Protein AF-A0A8J6BIU8-F1 (afdb_monomer)

Nearest PDB structures (foldseek):
  4cq1-assembly3_C  TM=9.717E-01  e=4.657E-11  Homo sapiens
  3s01-assembly1_A  TM=7.751E-01  e=4.949E-02  Mus musculus
  4qpt-assembly1_A  TM=7.665E-01  e=4.949E-02  Rattus norvegicus

Secondary structure (DSSP, 8-state):
--SHHHHHHHHHHHHTT-EETTEE------S-SSPPPPPTT---TT-----TT-TT-TT-STT-GGGG------SS-------TT--HHHHHHHHHTTT----------

Solvent-accessible surface area (backbone atoms only — not comparable to full-atom values): 7791 Å² total; per-residue (Å²): 133,78,69,61,64,64,51,53,55,52,49,35,73,52,44,39,68,38,75,54,98,93,38,72,40,86,52,75,86,72,94,64,95,71,84,83,77,77,58,91,94,58,88,62,85,78,76,71,82,89,60,92,83,50,88,82,58,77,80,76,56,86,90,43,70,55,76,78,68,74,72,68,86,64,97,74,81,91,85,75,92,73,58,90,88,64,50,73,66,59,52,48,50,56,47,35,75,73,77,47,77,80,86,77,84,82,86,83,132

InterPro domains:
  IPR012677 Nucleotide-binding alpha-beta plait domain superfamily [G3DSA:3.30.70.330] (6-52)
  IPR012677 Nucleotide-binding alpha-beta plait domain superfamily [G3DSA:3.30.70.330] (64-109)
  IPR035979 RNA-binding domain superfamily [SSF54928] (10-106)

Sequence (109 aa):
MWYFNVTSLSAMSHLNGQKMYGKIIRVTLSKHQTVQLPREGLDDQGLTKDFGNSQLHRFKKPGSKNFQNIFPPSATLHLSNIPQTITEEDLRTLFTNTGGTVKAFKFFQ

Structure (mmCIF, N/CA/C/O backbone):
data_AF-A0A8J6BIU8-F1
#
_entry.id   AF-A0A8J6BIU8-F1
#
loop_
_atom_site.group_PDB
_atom_site.id
_atom_site.type_symbol
_atom_site.label_atom_id
_atom_site.label_alt_id
_atom_site.label_comp_id
_atom_site.label_asym_id
_atom_site.label_entity_id
_atom_site.label_seq_id
_atom_site.pdbx_PDB_ins_code
_atom_site.Cartn_x
_atom_site.Cartn_y
_atom_site.Cartn_z
_atom_site.occupancy
_atom_site.B_iso_or_equiv
_atom_site.auth_seq_id
_atom_site.auth_comp_id
_atom_site.auth_asym_id
_atom_site.auth_atom_id
_atom_site.pdbx_PDB_model_num
ATOM 1 N N . MET A 1 1 ? 13.819 13.340 -15.295 1.00 39.88 1 MET A N 1
ATOM 2 C CA . MET A 1 1 ? 14.654 12.201 -14.847 1.00 39.88 1 MET A CA 1
ATOM 3 C C . MET A 1 1 ? 14.980 12.204 -13.338 1.00 39.88 1 MET A C 1
ATOM 5 O O . MET A 1 1 ? 15.475 11.202 -12.852 1.00 39.88 1 MET A O 1
ATOM 9 N N . TRP A 1 2 ? 14.648 13.254 -12.566 1.00 31.81 2 TRP A N 1
ATOM 10 C CA . TRP A 1 2 ? 15.057 13.394 -11.152 1.00 31.81 2 TRP A CA 1
ATOM 11 C C . TRP A 1 2 ? 14.114 12.788 -10.085 1.00 31.81 2 TRP A C 1
ATOM 13 O O . TRP A 1 2 ? 14.498 12.708 -8.924 1.00 31.81 2 TRP A O 1
ATOM 23 N N . TYR A 1 3 ? 12.913 12.311 -10.439 1.00 47.66 3 TYR A N 1
ATOM 24 C CA . TYR A 1 3 ? 11.932 11.825 -9.444 1.00 47.66 3 TYR A CA 1
ATOM 25 C C . TYR A 1 3 ? 12.021 10.328 -9.107 1.00 47.66 3 TYR A C 1
ATOM 27 O O . TYR A 1 3 ? 11.581 9.925 -8.034 1.00 47.66 3 TYR A O 1
ATOM 35 N N . PHE A 1 4 ? 12.617 9.498 -9.968 1.00 50.19 4 PHE A N 1
ATOM 36 C CA . PHE A 1 4 ? 12.658 8.046 -9.741 1.00 50.19 4 PHE A CA 1
ATOM 37 C C . PHE A 1 4 ? 13.627 7.636 -8.618 1.00 50.19 4 PHE A C 1
ATOM 39 O O . PHE A 1 4 ? 13.292 6.770 -7.811 1.00 50.19 4 PHE A O 1
ATOM 46 N N . ASN A 1 5 ? 14.784 8.295 -8.490 1.00 49.38 5 ASN A N 1
ATOM 47 C CA . ASN A 1 5 ? 15.802 7.902 -7.503 1.00 49.38 5 ASN A CA 1
ATOM 48 C C . ASN A 1 5 ? 15.410 8.190 -6.046 1.00 49.38 5 ASN A C 1
ATOM 50 O O . ASN A 1 5 ? 15.81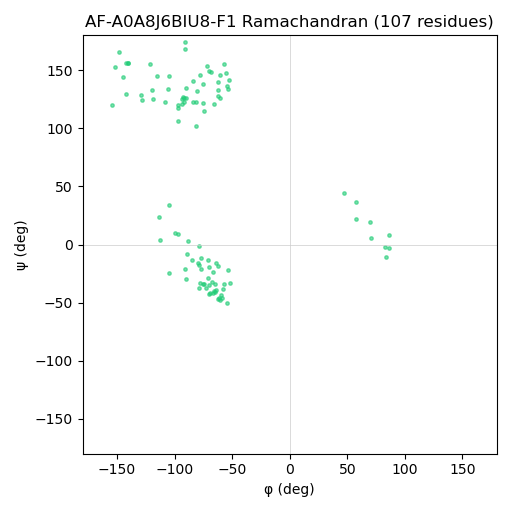8 7.457 -5.149 1.00 49.38 5 ASN A O 1
ATOM 54 N N . VAL A 1 6 ? 14.578 9.205 -5.799 1.00 55.44 6 VAL A N 1
ATOM 55 C CA . VAL A 1 6 ? 14.070 9.485 -4.444 1.00 55.44 6 VAL A CA 1
ATOM 56 C C . VAL A 1 6 ? 13.125 8.367 -3.981 1.00 55.44 6 VAL A C 1
ATOM 58 O O . VAL A 1 6 ? 13.104 8.012 -2.805 1.00 55.44 6 VAL A O 1
ATOM 61 N N . THR A 1 7 ? 12.392 7.745 -4.912 1.00 71.31 7 THR A N 1
ATOM 62 C CA . THR A 1 7 ? 11.447 6.667 -4.584 1.00 71.31 7 THR A CA 1
ATOM 63 C C . THR A 1 7 ? 12.119 5.313 -4.357 1.00 71.31 7 THR A C 1
ATOM 65 O O . THR A 1 7 ? 11.710 4.587 -3.455 1.00 71.31 7 THR A O 1
ATOM 68 N N . SER A 1 8 ? 13.166 4.968 -5.117 1.00 84.88 8 SER A N 1
ATOM 69 C CA . SER A 1 8 ? 13.802 3.645 -5.025 1.00 84.88 8 SER A CA 1
ATOM 70 C C . SER A 1 8 ? 14.568 3.452 -3.715 1.00 84.88 8 SER A C 1
ATOM 72 O O . SER A 1 8 ? 14.437 2.409 -3.075 1.00 84.88 8 SER A O 1
ATOM 74 N N . LEU A 1 9 ? 15.315 4.469 -3.276 1.00 90.19 9 LEU A N 1
ATOM 75 C CA . LEU A 1 9 ? 16.044 4.425 -2.007 1.00 90.19 9 LEU A CA 1
ATOM 76 C C . LEU A 1 9 ? 15.093 4.394 -0.811 1.00 90.19 9 LEU A C 1
ATOM 78 O O . LEU A 1 9 ? 15.306 3.601 0.101 1.00 90.19 9 LEU A O 1
ATOM 82 N N . SER A 1 10 ? 14.021 5.192 -0.844 1.00 90.75 10 SER A N 1
ATOM 83 C CA . SER A 1 10 ? 13.002 5.183 0.211 1.00 90.75 10 SER A CA 1
ATOM 84 C C . SER A 1 10 ? 12.256 3.846 0.283 1.00 90.75 10 SER A C 1
ATOM 86 O O . SER A 1 10 ? 12.023 3.319 1.371 1.00 90.75 10 SER A O 1
ATOM 88 N N . ALA A 1 11 ? 11.925 3.250 -0.868 1.00 93.94 11 ALA A N 1
ATOM 89 C CA . ALA A 1 11 ? 11.339 1.915 -0.912 1.00 93.94 11 ALA A CA 1
ATOM 90 C C . ALA A 1 11 ? 12.293 0.874 -0.309 1.00 93.94 11 ALA A C 1
ATOM 92 O O . ALA A 1 11 ? 11.883 0.079 0.532 1.00 93.94 11 ALA A O 1
ATOM 93 N N . MET A 1 12 ? 13.576 0.905 -0.678 1.00 95.56 12 MET A N 1
ATOM 94 C CA . MET A 1 12 ? 14.576 -0.011 -0.129 1.00 95.56 12 MET A CA 1
ATOM 95 C C . MET A 1 12 ? 14.746 0.160 1.386 1.00 95.56 12 MET A C 1
ATOM 97 O O . MET A 1 12 ? 14.729 -0.838 2.103 1.00 95.56 12 MET A O 1
ATOM 101 N N . SER A 1 13 ? 14.869 1.395 1.885 1.00 95.50 13 SER A N 1
ATOM 102 C CA . SER A 1 13 ? 15.090 1.663 3.312 1.00 95.50 13 SER A CA 1
ATOM 103 C C . SER A 1 13 ? 13.918 1.230 4.190 1.00 95.50 13 SER A C 1
ATOM 105 O O . SER A 1 13 ? 14.130 0.795 5.316 1.00 95.50 13 SER A O 1
ATOM 107 N N . HIS A 1 14 ? 12.685 1.343 3.692 1.00 96.06 14 HIS A N 1
ATOM 108 C CA . HIS A 1 14 ? 11.487 1.006 4.461 1.00 96.06 14 HIS A CA 1
ATOM 109 C C . HIS A 1 14 ? 11.041 -0.452 4.312 1.00 96.06 14 HIS A C 1
ATOM 111 O O . HIS A 1 14 ? 10.432 -0.992 5.237 1.00 96.06 14 HIS A O 1
ATOM 117 N N . LEU A 1 15 ? 11.309 -1.089 3.166 1.00 97.19 15 LEU A N 1
ATOM 118 C CA . LEU A 1 15 ? 10.762 -2.411 2.843 1.00 97.19 15 LEU A CA 1
ATOM 119 C C . LEU A 1 15 ? 11.772 -3.553 2.976 1.00 97.19 15 LEU A C 1
ATOM 121 O O . LEU A 1 15 ? 11.356 -4.692 3.178 1.00 97.19 15 LEU A O 1
ATOM 125 N N . ASN A 1 16 ? 13.080 -3.300 2.877 1.00 97.94 16 ASN A N 1
ATOM 126 C CA . ASN A 1 16 ? 14.064 -4.370 3.024 1.00 97.94 16 ASN A CA 1
ATOM 127 C C . ASN A 1 16 ? 13.992 -4.990 4.431 1.00 97.94 16 ASN A C 1
ATOM 129 O O . ASN A 1 16 ? 14.055 -4.281 5.430 1.00 97.94 16 ASN A O 1
ATOM 133 N N . GLY A 1 17 ? 13.873 -6.316 4.510 1.00 97.88 17 GLY A N 1
ATOM 134 C CA . GLY A 1 17 ? 13.752 -7.042 5.775 1.00 97.88 17 GLY A CA 1
ATOM 135 C C . GLY A 1 17 ? 12.332 -7.097 6.351 1.00 97.88 17 GLY A C 1
ATOM 136 O O . GLY A 1 17 ? 12.123 -7.753 7.370 1.00 97.88 17 GLY A O 1
ATOM 137 N N . GLN A 1 18 ? 11.342 -6.467 5.711 1.00 98.06 18 GLN A N 1
ATOM 138 C CA . GLN A 1 18 ? 9.948 -6.558 6.151 1.00 98.06 18 GLN A CA 1
ATOM 139 C C . GLN A 1 18 ? 9.355 -7.938 5.861 1.00 98.06 18 GLN A C 1
ATOM 141 O O . GLN A 1 18 ? 9.769 -8.631 4.933 1.00 98.06 18 GLN A O 1
ATOM 146 N N . LYS A 1 19 ? 8.353 -8.348 6.643 1.00 96.62 19 LYS A N 1
ATOM 147 C CA . LYS A 1 19 ? 7.632 -9.606 6.414 1.00 96.62 19 LYS A CA 1
ATOM 148 C C . LYS A 1 19 ? 6.405 -9.360 5.536 1.00 96.62 19 LYS A C 1
ATOM 150 O O . LYS A 1 19 ? 5.519 -8.604 5.916 1.00 96.62 19 LYS A O 1
ATOM 155 N N . MET A 1 20 ? 6.324 -10.043 4.398 1.00 95.81 20 MET A N 1
ATOM 156 C CA . MET A 1 20 ? 5.191 -10.013 3.472 1.00 95.81 20 MET A CA 1
ATOM 157 C C . MET A 1 20 ? 4.766 -11.448 3.151 1.00 95.81 20 MET A C 1
ATOM 159 O O . MET A 1 20 ? 5.606 -12.286 2.826 1.00 95.81 20 MET A O 1
ATOM 163 N N . TYR A 1 21 ? 3.473 -11.756 3.291 1.00 94.44 21 TYR A N 1
ATOM 164 C CA . TYR A 1 21 ? 2.913 -13.098 3.050 1.00 94.44 21 TYR A CA 1
ATOM 165 C C . TYR A 1 21 ? 3.712 -14.236 3.712 1.00 94.44 21 TYR A C 1
ATOM 167 O O . TYR A 1 21 ? 4.031 -15.254 3.103 1.00 94.44 21 TYR A O 1
ATOM 175 N N . GLY A 1 22 ? 4.102 -14.035 4.973 1.00 95.19 22 GLY A N 1
ATOM 176 C CA . GLY A 1 22 ? 4.854 -15.031 5.738 1.00 95.19 22 GLY A CA 1
ATOM 177 C C . GLY A 1 22 ? 6.369 -15.034 5.508 1.00 95.19 22 GLY A C 1
ATOM 178 O O . GLY A 1 22 ? 7.075 -15.648 6.304 1.00 95.19 22 GLY A O 1
ATOM 179 N N . LYS A 1 23 ? 6.892 -14.320 4.502 1.00 97.88 23 LYS A N 1
ATOM 180 C CA . LYS A 1 23 ? 8.315 -14.333 4.125 1.00 97.88 23 LYS A CA 1
ATOM 181 C C . LYS A 1 23 ? 8.978 -12.978 4.345 1.00 97.88 23 LYS A C 1
ATOM 183 O O . LYS A 1 23 ? 8.358 -11.941 4.141 1.00 97.88 23 LYS A O 1
ATOM 188 N N . ILE A 1 24 ? 10.245 -12.986 4.747 1.00 98.12 24 ILE A N 1
ATOM 189 C CA . ILE A 1 24 ? 11.056 -11.766 4.817 1.00 98.12 24 ILE A CA 1
ATOM 190 C C . ILE A 1 24 ? 11.452 -11.379 3.389 1.00 98.12 24 ILE A C 1
ATOM 192 O O . ILE A 1 24 ? 12.072 -12.180 2.688 1.00 98.12 24 ILE A O 1
ATOM 196 N N . ILE A 1 25 ? 11.084 -10.176 2.951 1.00 98.00 25 ILE A N 1
ATOM 197 C CA . ILE A 1 25 ? 11.445 -9.670 1.627 1.00 98.00 25 ILE A CA 1
ATOM 198 C C . ILE A 1 25 ? 12.840 -9.048 1.652 1.00 98.00 25 ILE A C 1
ATOM 200 O O . ILE A 1 25 ? 13.223 -8.352 2.593 1.00 98.00 25 ILE A O 1
ATOM 204 N N . ARG A 1 26 ? 13.601 -9.285 0.583 1.00 98.12 26 ARG A N 1
ATOM 205 C CA . ARG A 1 26 ? 14.901 -8.655 0.351 1.00 98.12 26 ARG A CA 1
ATOM 206 C C . ARG A 1 26 ? 14.762 -7.653 -0.784 1.00 98.12 26 ARG A C 1
ATOM 208 O O . ARG A 1 26 ? 14.379 -8.030 -1.887 1.00 98.12 26 ARG A O 1
ATOM 215 N N . VAL A 1 27 ? 15.093 -6.397 -0.511 1.00 97.44 27 VAL A N 1
ATOM 216 C CA . VAL A 1 27 ? 15.015 -5.303 -1.483 1.00 97.44 27 VAL A CA 1
ATOM 217 C C . VAL A 1 27 ? 16.411 -4.730 -1.680 1.00 97.44 27 VAL A C 1
ATOM 219 O O . VAL A 1 27 ? 17.076 -4.347 -0.722 1.00 97.44 27 VAL A O 1
ATOM 222 N N . THR A 1 28 ? 16.862 -4.689 -2.930 1.00 96.50 28 THR A N 1
ATOM 223 C CA . THR A 1 28 ? 18.175 -4.166 -3.328 1.00 96.50 28 THR A CA 1
ATOM 224 C C . THR A 1 28 ? 18.043 -3.384 -4.626 1.00 96.50 28 THR A C 1
ATOM 226 O O . THR A 1 28 ? 17.139 -3.652 -5.419 1.00 96.50 28 THR A O 1
ATOM 229 N N . LEU A 1 29 ? 18.965 -2.457 -4.885 1.00 95.38 29 LEU A N 1
ATOM 230 C CA . LEU A 1 29 ? 19.031 -1.784 -6.181 1.00 95.38 29 LEU A CA 1
ATOM 231 C C . LEU A 1 29 ? 19.325 -2.795 -7.297 1.00 95.38 29 LEU A C 1
ATOM 233 O O . LEU A 1 29 ? 20.219 -3.636 -7.175 1.00 95.38 29 LEU A O 1
ATOM 237 N N . SER A 1 30 ? 18.553 -2.712 -8.379 1.00 95.31 30 SER A N 1
ATOM 238 C CA . SER A 1 30 ? 18.763 -3.543 -9.563 1.00 95.31 30 SER A CA 1
ATOM 239 C C . SER A 1 30 ? 20.039 -3.129 -10.294 1.00 95.31 30 SER A C 1
ATOM 241 O O . SER A 1 30 ? 20.401 -1.954 -10.321 1.00 95.31 30 SER A O 1
ATOM 243 N N . LYS A 1 31 ? 20.692 -4.099 -10.941 1.00 95.62 31 LYS A N 1
ATOM 244 C CA . LYS A 1 31 ? 21.765 -3.836 -11.912 1.00 95.62 31 LYS A CA 1
ATOM 245 C C . LYS A 1 31 ? 21.217 -3.433 -13.288 1.00 95.62 31 LYS A C 1
ATOM 247 O O . LYS A 1 31 ? 21.964 -2.911 -14.107 1.00 95.62 31 LYS A O 1
ATOM 252 N N . HIS A 1 32 ? 19.932 -3.682 -13.547 1.00 94.12 32 HIS A N 1
ATOM 253 C CA . HIS A 1 32 ? 19.260 -3.319 -14.793 1.00 94.12 32 HIS A CA 1
ATOM 254 C C . HIS A 1 32 ? 18.657 -1.919 -14.686 1.00 94.12 32 HIS A C 1
ATOM 256 O O . HIS A 1 32 ? 17.987 -1.603 -13.703 1.00 94.12 32 HIS A O 1
ATOM 262 N N . GLN A 1 33 ? 18.862 -1.099 -15.717 1.00 91.38 33 GLN A N 1
ATOM 263 C CA . GLN A 1 33 ? 18.355 0.273 -15.754 1.00 91.38 33 GLN A CA 1
ATOM 264 C C . GLN A 1 33 ? 16.840 0.341 -16.004 1.00 91.38 33 GLN A C 1
ATOM 266 O O . GLN A 1 33 ? 16.171 1.233 -15.485 1.00 91.38 33 GLN A O 1
ATOM 271 N N . THR A 1 34 ? 16.298 -0.590 -16.793 1.00 92.19 34 THR A N 1
ATOM 272 C CA . THR A 1 34 ? 14.880 -0.645 -17.171 1.00 92.19 34 THR A CA 1
ATOM 273 C C . THR A 1 34 ? 14.369 -2.086 -17.170 1.00 92.19 34 THR A C 1
ATOM 275 O O . THR A 1 34 ? 15.143 -3.034 -17.314 1.00 92.19 34 THR A O 1
ATOM 278 N N . VAL A 1 35 ? 13.055 -2.246 -17.000 1.00 91.81 35 VAL A N 1
ATOM 279 C CA . VAL A 1 35 ? 12.348 -3.514 -17.231 1.00 91.81 35 VAL A CA 1
ATOM 280 C C . VAL A 1 35 ? 11.845 -3.499 -18.671 1.00 91.81 35 VAL A C 1
ATOM 282 O O . VAL A 1 35 ? 11.203 -2.533 -19.083 1.00 91.81 35 VAL A O 1
ATOM 285 N N . GLN A 1 36 ? 12.164 -4.534 -19.447 1.00 91.44 36 GLN A N 1
ATOM 286 C CA . GLN A 1 36 ? 11.670 -4.666 -20.818 1.00 91.44 36 GLN A CA 1
ATOM 287 C C . GLN A 1 36 ? 10.250 -5.226 -20.795 1.00 91.44 36 GLN A C 1
ATOM 289 O O . GLN A 1 36 ? 9.987 -6.208 -20.104 1.00 91.44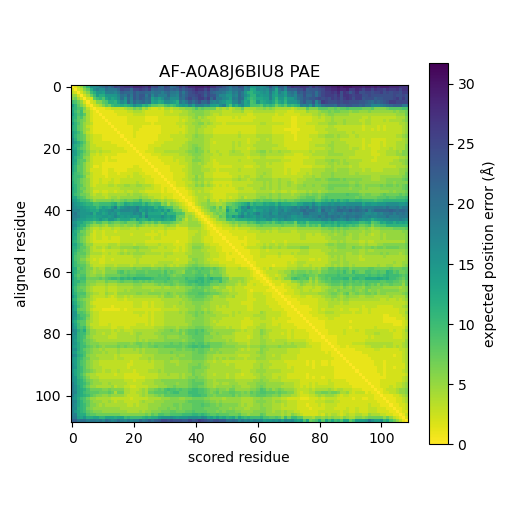 36 GLN A O 1
ATOM 294 N N . LEU A 1 37 ? 9.348 -4.602 -21.550 1.00 89.69 37 LEU A N 1
ATOM 295 C CA . LEU A 1 37 ? 7.999 -5.125 -21.725 1.00 89.69 37 LEU A CA 1
ATOM 296 C C . LEU A 1 37 ? 8.010 -6.284 -22.737 1.00 89.69 37 LEU A C 1
ATOM 298 O O . LEU A 1 37 ? 8.793 -6.239 -23.695 1.00 89.69 37 LEU A O 1
ATOM 302 N N . PRO A 1 38 ? 7.156 -7.306 -22.549 1.00 88.19 38 PRO A N 1
ATOM 303 C CA . PRO A 1 38 ? 6.953 -8.349 -23.543 1.00 88.19 38 PRO A CA 1
ATOM 304 C C . PRO A 1 38 ? 6.543 -7.739 -24.884 1.00 88.19 38 PRO A C 1
ATOM 306 O O . PRO A 1 38 ? 5.866 -6.711 -24.937 1.00 88.19 38 PRO A O 1
ATOM 309 N N . ARG A 1 39 ? 6.950 -8.380 -25.981 1.00 85.00 39 ARG A N 1
ATOM 310 C CA . ARG A 1 39 ? 6.456 -7.997 -27.308 1.00 85.00 39 ARG A CA 1
ATOM 311 C C . ARG A 1 39 ? 4.975 -8.348 -27.410 1.00 85.00 39 ARG A C 1
ATOM 313 O O . ARG A 1 39 ? 4.538 -9.343 -26.835 1.00 85.00 39 ARG A O 1
ATOM 320 N N . GLU A 1 40 ? 4.232 -7.560 -28.178 1.00 78.31 40 GLU A N 1
ATOM 321 C CA . GLU A 1 40 ? 2.830 -7.855 -28.471 1.00 78.31 40 GLU A CA 1
ATOM 322 C C . GLU A 1 40 ? 2.679 -9.280 -29.029 1.00 78.31 40 GLU A C 1
ATOM 324 O O . GLU A 1 40 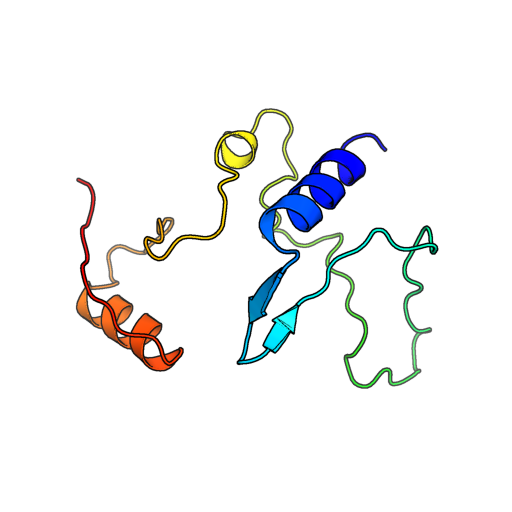? 3.449 -9.708 -29.891 1.00 78.31 40 GLU A O 1
ATOM 329 N N . GLY A 1 41 ? 1.704 -10.026 -28.504 1.00 73.12 41 GLY A N 1
ATOM 330 C CA . GLY A 1 41 ? 1.418 -11.403 -28.917 1.00 73.12 41 GLY A CA 1
ATOM 331 C C . GLY A 1 41 ? 2.226 -12.497 -28.208 1.00 73.12 41 GLY A C 1
ATOM 332 O O . GLY A 1 41 ? 1.960 -13.672 -28.449 1.00 73.12 41 GLY A O 1
ATOM 333 N N . LEU A 1 42 ? 3.171 -12.154 -27.323 1.00 78.69 42 LEU A N 1
ATOM 334 C CA . LEU A 1 42 ? 3.796 -13.121 -26.414 1.00 78.69 42 LEU A CA 1
ATOM 335 C C . LEU A 1 42 ? 3.047 -13.139 -25.080 1.00 78.69 42 LEU A C 1
ATOM 337 O O . LEU A 1 42 ? 2.906 -12.101 -24.437 1.00 78.69 42 LEU A O 1
ATOM 341 N N . ASP A 1 43 ? 2.591 -14.320 -24.663 1.00 79.25 43 ASP A N 1
ATOM 342 C CA . ASP A 1 43 ? 2.014 -14.516 -23.333 1.00 79.25 43 ASP A CA 1
ATOM 343 C C . ASP A 1 43 ? 3.130 -14.516 -22.282 1.00 79.25 43 ASP A C 1
ATOM 345 O O . ASP A 1 43 ? 4.011 -15.378 -22.280 1.00 79.25 43 ASP A O 1
ATOM 349 N N . ASP A 1 44 ? 3.108 -13.522 -21.399 1.00 84.38 44 ASP A N 1
ATOM 350 C CA . ASP A 1 44 ? 4.031 -13.390 -20.277 1.00 84.38 44 ASP A CA 1
ATOM 351 C C . ASP A 1 44 ? 3.441 -13.930 -18.966 1.00 84.38 44 ASP A C 1
ATOM 353 O O . ASP A 1 44 ? 4.015 -13.715 -17.897 1.00 84.38 44 ASP A O 1
ATOM 357 N N . GLN A 1 45 ? 2.286 -14.603 -19.037 1.00 87.81 45 GLN A N 1
ATOM 358 C CA . GLN A 1 45 ? 1.521 -15.118 -17.903 1.00 87.81 45 GLN A CA 1
ATOM 359 C C . GLN A 1 45 ? 1.126 -14.025 -16.894 1.00 87.81 45 GLN A C 1
ATOM 361 O O . GLN A 1 45 ? 0.878 -14.308 -15.720 1.00 87.81 45 GLN A O 1
ATOM 366 N N . GLY A 1 46 ? 1.087 -12.759 -17.324 1.00 87.31 46 GLY A N 1
ATOM 367 C CA . GLY A 1 46 ? 0.812 -11.614 -16.461 1.00 87.31 46 GLY A CA 1
ATOM 368 C C . GLY A 1 46 ? 1.936 -11.294 -15.471 1.00 87.31 46 GLY A C 1
ATOM 369 O O . GLY A 1 46 ? 1.686 -10.628 -14.462 1.00 87.31 46 GLY A O 1
ATOM 370 N N . LEU A 1 47 ? 3.161 -11.766 -15.725 1.00 92.06 47 LEU A N 1
ATOM 371 C CA . LEU A 1 47 ? 4.323 -11.521 -14.867 1.00 92.06 47 LEU A CA 1
ATOM 372 C C . LEU A 1 47 ? 4.900 -10.109 -15.036 1.00 92.06 47 LEU A C 1
ATOM 374 O O . LEU A 1 47 ? 5.572 -9.615 -14.128 1.00 92.06 47 LEU A O 1
ATOM 378 N N . THR A 1 48 ? 4.629 -9.442 -16.162 1.00 92.25 48 THR A N 1
ATOM 379 C CA . THR A 1 48 ? 5.062 -8.071 -16.438 1.00 92.25 48 THR A CA 1
ATOM 380 C C . THR A 1 48 ? 3.859 -7.167 -16.654 1.00 92.25 48 THR A C 1
ATOM 382 O O . THR A 1 48 ? 2.934 -7.468 -17.401 1.00 92.25 48 THR A O 1
ATOM 385 N N . LYS A 1 49 ? 3.862 -6.004 -16.004 1.00 90.44 49 LYS A N 1
ATOM 386 C CA . LYS A 1 49 ? 2.773 -5.037 -16.135 1.00 90.44 49 LYS A CA 1
ATOM 387 C C . LYS A 1 49 ? 3.297 -3.613 -16.150 1.00 90.44 49 LYS A C 1
ATOM 389 O O . LYS A 1 49 ? 4.050 -3.221 -15.260 1.00 90.44 49 LYS A O 1
ATOM 394 N N . ASP A 1 50 ? 2.865 -2.839 -17.143 1.00 90.62 50 ASP A N 1
ATOM 395 C CA . ASP A 1 50 ? 3.149 -1.409 -17.210 1.00 90.62 50 ASP A CA 1
ATOM 396 C C . ASP A 1 50 ? 2.135 -0.614 -16.376 1.00 90.62 50 ASP A C 1
ATOM 398 O O . ASP A 1 50 ? 0.923 -0.675 -16.590 1.00 90.62 50 ASP A O 1
ATOM 402 N N . PHE A 1 51 ? 2.650 0.152 -15.416 1.00 92.44 51 PHE A N 1
ATOM 403 C CA . PHE A 1 51 ? 1.872 1.077 -14.596 1.00 92.44 51 PHE A CA 1
ATOM 404 C C . PHE A 1 51 ? 2.221 2.545 -14.865 1.00 92.44 51 PHE A C 1
ATOM 406 O O . PHE A 1 51 ? 1.661 3.416 -14.203 1.00 92.44 51 PHE A O 1
ATOM 413 N N . GLY A 1 52 ? 3.094 2.862 -15.830 1.00 90.19 52 GLY A N 1
ATOM 414 C CA . GLY A 1 52 ? 3.621 4.210 -16.077 1.00 90.19 52 GLY A CA 1
ATOM 415 C C . GLY A 1 52 ? 2.548 5.297 -16.225 1.00 90.19 52 GLY A C 1
ATOM 416 O O . GLY A 1 52 ? 2.734 6.420 -15.752 1.00 90.19 52 GLY A O 1
ATOM 417 N N . ASN A 1 53 ? 1.386 4.939 -16.779 1.00 89.56 53 ASN A N 1
ATOM 418 C CA . ASN A 1 53 ? 0.252 5.841 -17.007 1.00 89.56 53 ASN A CA 1
ATOM 419 C C . ASN A 1 53 ? -0.865 5.757 -15.950 1.00 89.56 53 ASN A C 1
ATOM 421 O O . ASN A 1 53 ? -1.932 6.345 -16.132 1.00 89.56 53 ASN A O 1
ATOM 425 N N . SER A 1 54 ? -0.645 5.057 -14.834 1.00 92.19 54 SER A N 1
ATOM 426 C CA . SER A 1 54 ? -1.655 4.910 -13.785 1.00 92.19 54 SER A CA 1
ATOM 427 C C . SER A 1 54 ? -2.069 6.261 -13.192 1.00 92.19 54 SER A C 1
ATOM 429 O O . SER A 1 54 ? -1.247 7.031 -12.686 1.00 92.19 54 SER A O 1
ATOM 431 N N . GLN A 1 55 ? -3.378 6.527 -13.186 1.00 90.69 55 GLN A N 1
ATOM 432 C CA . GLN A 1 55 ? -3.956 7.706 -12.528 1.00 90.69 55 GLN A CA 1
ATOM 433 C C . GLN A 1 55 ? -3.898 7.610 -10.995 1.00 90.69 55 GLN A C 1
ATOM 435 O O . GLN A 1 55 ? -4.076 8.609 -10.304 1.00 90.69 55 GLN A O 1
ATOM 440 N N . LEU A 1 56 ? -3.605 6.422 -10.453 1.00 90.12 56 LEU A N 1
ATOM 441 C CA . LEU A 1 56 ? -3.537 6.159 -9.013 1.00 90.12 56 LEU A CA 1
ATOM 442 C C . LEU A 1 56 ? -2.143 6.427 -8.411 1.00 90.12 56 LEU A C 1
ATOM 444 O O . LEU A 1 56 ? -1.926 6.207 -7.218 1.00 90.12 56 LEU A O 1
ATOM 448 N N . HIS A 1 57 ? -1.183 6.917 -9.203 1.00 90.19 57 HIS A N 1
ATOM 449 C CA . HIS A 1 57 ? 0.147 7.282 -8.715 1.00 90.19 57 HIS A CA 1
ATOM 450 C C . HIS A 1 57 ? 0.114 8.465 -7.736 1.00 90.19 57 HIS A C 1
ATOM 452 O O . HIS A 1 57 ? -0.254 9.587 -8.085 1.00 90.19 57 HIS A O 1
ATOM 458 N N . ARG A 1 58 ? 0.607 8.243 -6.511 1.00 89.25 58 ARG A N 1
ATOM 459 C CA . ARG A 1 58 ? 0.601 9.253 -5.436 1.00 89.25 58 ARG A CA 1
ATOM 460 C C . ARG A 1 58 ? 1.706 10.312 -5.553 1.00 89.25 58 ARG A C 1
ATOM 462 O O . ARG A 1 58 ? 1.566 11.387 -4.977 1.00 89.25 58 ARG A O 1
ATOM 469 N N . PHE A 1 59 ? 2.758 10.063 -6.332 1.00 87.75 59 PHE A N 1
ATOM 470 C CA . PHE A 1 59 ? 3.953 10.923 -6.407 1.00 87.75 59 PHE A CA 1
ATOM 471 C C . PHE A 1 59 ? 4.147 11.607 -7.773 1.00 87.75 59 PHE A C 1
ATOM 473 O O . PHE A 1 59 ? 5.257 11.987 -8.128 1.00 87.75 59 PHE A O 1
ATOM 480 N N . LYS A 1 60 ? 3.072 11.776 -8.558 1.00 83.81 60 LYS A N 1
ATOM 481 C CA . LYS A 1 60 ? 3.140 12.383 -9.904 1.00 83.81 60 LYS A CA 1
ATOM 482 C C . LYS A 1 60 ? 3.306 13.909 -9.885 1.00 83.81 60 LYS A C 1
ATOM 484 O O . LYS A 1 60 ? 3.927 14.466 -10.783 1.00 83.81 60 LYS A O 1
ATOM 489 N N . LYS A 1 61 ? 2.720 14.589 -8.894 1.00 84.06 61 LYS A N 1
ATOM 490 C CA . LYS A 1 61 ? 2.690 16.059 -8.807 1.00 84.06 61 LYS A CA 1
ATOM 491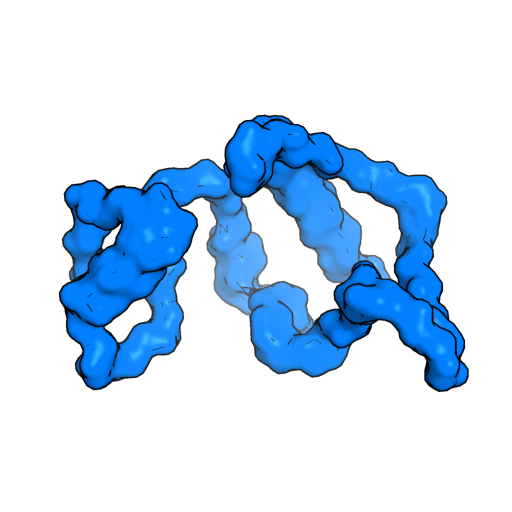 C C . LYS A 1 61 ? 3.805 16.573 -7.884 1.00 84.06 61 LYS A C 1
ATOM 493 O O . LYS A 1 61 ? 3.751 16.260 -6.690 1.00 84.06 61 LYS A O 1
ATOM 498 N N . PRO A 1 62 ? 4.775 17.363 -8.384 1.00 79.25 62 PRO A N 1
ATOM 499 C CA . PRO A 1 62 ? 5.767 18.036 -7.546 1.00 79.25 62 PRO A CA 1
ATOM 500 C C . PRO A 1 62 ? 5.110 18.858 -6.433 1.00 79.25 62 PRO A C 1
ATOM 502 O O . PRO A 1 62 ? 4.055 19.452 -6.644 1.00 79.25 62 PRO A O 1
ATOM 505 N N . GLY A 1 63 ? 5.709 18.866 -5.240 1.00 80.56 63 GLY A N 1
ATOM 506 C CA . GLY A 1 63 ? 5.186 19.622 -4.094 1.00 80.56 63 GLY A CA 1
ATOM 507 C C . GLY A 1 63 ? 3.891 19.070 -3.483 1.00 80.56 63 GLY A C 1
ATOM 508 O O . GLY A 1 63 ? 3.336 19.687 -2.578 1.00 80.56 63 GLY A O 1
ATOM 509 N N . SER A 1 64 ? 3.395 17.910 -3.936 1.00 86.06 64 SER A N 1
ATOM 510 C CA . SER A 1 64 ? 2.244 17.264 -3.300 1.00 86.06 64 SER A CA 1
ATOM 511 C C . SER A 1 64 ? 2.555 16.890 -1.850 1.00 86.06 64 SER A C 1
ATOM 513 O O . SER A 1 64 ? 3.621 16.344 -1.559 1.00 86.06 64 SER A O 1
ATOM 515 N N . LYS A 1 65 ? 1.575 17.079 -0.955 1.00 85.88 65 LYS A N 1
ATOM 516 C CA . LYS A 1 65 ? 1.643 16.651 0.455 1.00 85.88 65 LYS A CA 1
ATOM 517 C C . LYS A 1 65 ? 1.987 15.164 0.612 1.00 85.88 65 LYS A C 1
ATOM 519 O O . LYS A 1 65 ? 2.528 14.769 1.635 1.00 85.88 65 LYS A O 1
ATOM 524 N N . ASN A 1 66 ? 1.754 14.345 -0.417 1.00 86.00 66 ASN A N 1
ATOM 525 C CA . ASN A 1 66 ? 2.117 12.928 -0.409 1.00 86.00 66 ASN A CA 1
ATOM 526 C C . ASN A 1 66 ? 3.610 12.691 -0.144 1.00 86.00 66 ASN A C 1
ATOM 528 O O . ASN A 1 66 ? 3.941 11.727 0.536 1.00 86.00 66 ASN A O 1
ATOM 532 N N . PHE A 1 67 ? 4.503 13.572 -0.613 1.00 85.31 67 PHE A N 1
ATOM 533 C CA . PHE A 1 67 ? 5.945 13.449 -0.354 1.00 85.31 67 PHE A CA 1
ATOM 534 C C . PHE A 1 67 ? 6.313 13.647 1.122 1.00 85.31 67 PHE A C 1
ATOM 536 O O . PHE A 1 67 ? 7.337 13.138 1.560 1.00 85.31 67 PHE A O 1
ATOM 543 N N . GLN A 1 68 ? 5.475 14.349 1.888 1.00 85.50 68 GLN A N 1
ATOM 544 C CA . GLN A 1 68 ? 5.645 14.526 3.334 1.00 85.50 68 GLN A CA 1
ATOM 545 C C . GLN A 1 68 ? 5.060 13.352 4.134 1.00 85.50 68 GLN A C 1
ATOM 547 O O . GLN A 1 68 ? 5.363 13.204 5.310 1.00 85.50 68 GLN A O 1
ATOM 552 N N . ASN A 1 69 ? 4.255 12.497 3.493 1.00 87.62 69 ASN A N 1
ATOM 553 C CA . ASN A 1 69 ? 3.529 11.397 4.129 1.00 87.62 69 ASN A CA 1
ATOM 554 C C . ASN A 1 69 ? 4.160 10.023 3.834 1.00 87.62 69 ASN A C 1
ATOM 556 O O . ASN A 1 69 ? 3.449 9.027 3.684 1.00 87.62 69 ASN A O 1
ATOM 560 N N . ILE A 1 70 ? 5.489 9.967 3.705 1.00 89.81 70 ILE A N 1
ATOM 561 C CA . ILE A 1 70 ? 6.239 8.720 3.523 1.00 89.81 70 ILE A CA 1
ATOM 562 C C . ILE A 1 70 ? 6.771 8.280 4.889 1.00 89.81 70 ILE A C 1
ATOM 564 O O . ILE A 1 70 ? 7.725 8.859 5.402 1.00 89.81 70 ILE A O 1
ATOM 568 N N . PHE A 1 71 ? 6.162 7.242 5.460 1.00 91.06 71 PHE A N 1
ATOM 569 C CA . PHE A 1 71 ? 6.510 6.707 6.777 1.00 91.06 71 PHE A CA 1
ATOM 570 C C . PHE A 1 71 ? 6.919 5.228 6.691 1.00 91.06 71 PHE A C 1
ATOM 572 O O . PHE A 1 71 ? 6.485 4.533 5.765 1.00 91.06 71 PHE A O 1
ATOM 579 N N . PRO A 1 72 ? 7.719 4.723 7.648 1.00 94.62 72 PRO A N 1
ATOM 580 C CA . PRO A 1 72 ? 7.980 3.292 7.776 1.00 94.62 72 PRO A CA 1
ATOM 581 C C . PRO A 1 72 ? 6.683 2.477 7.949 1.00 94.62 72 PRO A C 1
ATOM 583 O O . PRO A 1 72 ? 5.689 3.012 8.454 1.00 94.62 72 PRO A O 1
ATOM 586 N N . PRO A 1 73 ? 6.675 1.180 7.584 1.00 96.62 73 PRO A N 1
ATOM 587 C CA . PRO A 1 73 ? 5.538 0.299 7.838 1.00 96.62 73 PRO A CA 1
ATOM 588 C C . PRO A 1 73 ? 5.144 0.288 9.320 1.00 96.62 73 PRO A C 1
ATOM 590 O O . PRO A 1 73 ? 6.000 0.213 10.201 1.00 96.62 73 PRO A O 1
ATOM 593 N N . SER A 1 74 ? 3.841 0.347 9.591 1.00 96.62 74 SER A N 1
ATOM 594 C CA . SER A 1 74 ? 3.277 0.409 10.942 1.00 96.62 74 SER A CA 1
ATOM 595 C C . SER A 1 74 ? 1.998 -0.420 11.038 1.00 96.62 74 SER A C 1
ATOM 597 O O . SER A 1 74 ? 1.312 -0.641 10.040 1.00 96.62 74 SER A O 1
ATOM 599 N N . ALA A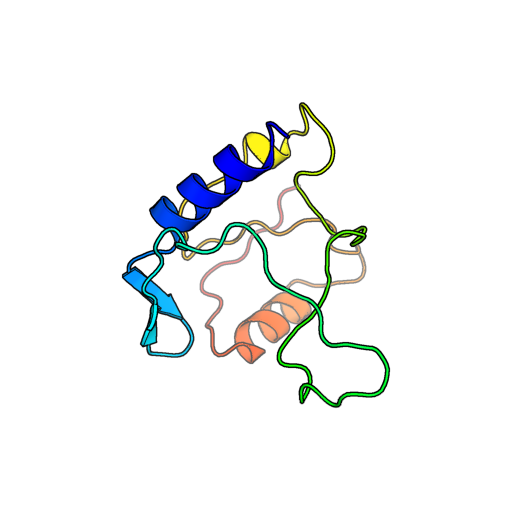 1 75 ? 1.664 -0.854 12.255 1.00 96.19 75 ALA A N 1
ATOM 600 C CA . ALA A 1 75 ? 0.399 -1.523 12.552 1.00 96.19 75 ALA A CA 1
ATOM 601 C C . ALA A 1 75 ? -0.811 -0.571 12.487 1.00 96.19 75 ALA A C 1
ATOM 603 O O . ALA A 1 75 ? -1.943 -1.029 12.349 1.00 96.19 75 ALA A O 1
ATOM 604 N N . THR A 1 76 ? -0.583 0.743 12.574 1.00 96.25 76 THR A N 1
ATOM 605 C CA . THR A 1 76 ? -1.631 1.764 12.459 1.00 96.25 76 THR A CA 1
ATOM 606 C C . THR A 1 76 ? -1.672 2.302 11.033 1.00 96.25 76 THR A C 1
ATOM 608 O O . THR A 1 76 ? -0.690 2.871 10.556 1.00 96.25 76 THR A O 1
ATOM 611 N N . LEU A 1 77 ? -2.817 2.156 10.363 1.00 95.69 77 LEU A N 1
ATOM 612 C CA . LEU A 1 77 ? -3.023 2.616 8.988 1.00 95.69 77 LEU A CA 1
ATOM 613 C C . LEU A 1 77 ? -3.893 3.875 8.955 1.00 95.69 77 LEU A C 1
ATOM 615 O O . LEU A 1 77 ? -4.943 3.928 9.590 1.00 95.69 77 LEU A O 1
ATOM 619 N N . HIS A 1 78 ? -3.474 4.870 8.171 1.00 93.75 78 HIS A N 1
ATOM 620 C CA . HIS A 1 78 ? -4.286 6.049 7.879 1.00 93.75 78 HIS A CA 1
ATOM 621 C C . HIS A 1 78 ? -5.076 5.836 6.585 1.00 93.75 78 HIS A C 1
ATOM 623 O O . HIS A 1 78 ? -4.498 5.643 5.510 1.00 93.75 78 HIS A O 1
ATOM 629 N N . LEU A 1 79 ? -6.401 5.917 6.677 1.00 92.81 79 LEU A N 1
ATOM 630 C CA . LEU A 1 79 ? -7.314 5.746 5.551 1.00 92.81 79 LEU A CA 1
ATOM 631 C C . LEU A 1 79 ? -7.871 7.103 5.115 1.00 92.81 79 LEU A C 1
ATOM 633 O O . LEU A 1 79 ? -8.062 8.005 5.920 1.00 92.81 79 LEU A O 1
ATOM 637 N N . SER A 1 80 ? -8.086 7.266 3.813 1.00 91.06 80 SER A N 1
ATOM 638 C CA . SER A 1 80 ? -8.595 8.504 3.206 1.00 91.06 80 SER A CA 1
ATOM 639 C C . SER A 1 80 ? -9.422 8.155 1.973 1.00 91.06 80 SER A C 1
ATOM 641 O O . SER A 1 80 ? -9.336 7.026 1.489 1.00 91.06 80 SER A O 1
ATOM 643 N N . ASN A 1 81 ? -10.200 9.115 1.466 1.00 90.69 81 ASN A N 1
ATOM 644 C CA . ASN A 1 81 ? -11.136 8.921 0.351 1.00 90.69 81 ASN A CA 1
ATOM 645 C C . ASN A 1 81 ? -12.185 7.827 0.625 1.00 90.69 81 ASN A C 1
ATOM 647 O O . ASN A 1 81 ? -12.547 7.073 -0.275 1.00 90.69 81 ASN A O 1
ATOM 651 N N . ILE A 1 82 ? -12.653 7.736 1.871 1.00 92.38 82 ILE A N 1
ATOM 652 C CA . ILE A 1 82 ? -13.726 6.818 2.259 1.00 92.38 82 ILE A CA 1
ATOM 653 C C . ILE A 1 82 ? -15.068 7.477 1.892 1.00 92.38 82 ILE A C 1
ATOM 655 O O . ILE A 1 82 ? -15.324 8.592 2.356 1.00 92.38 82 ILE A O 1
ATOM 659 N N . PRO A 1 83 ? -15.919 6.843 1.064 1.00 94.31 83 PRO A N 1
ATOM 660 C CA . PRO A 1 83 ? -17.271 7.333 0.809 1.00 94.31 83 PRO A CA 1
ATOM 661 C C . PRO A 1 83 ? -18.104 7.378 2.097 1.00 94.31 83 PRO A C 1
ATOM 663 O O . PRO A 1 83 ? -17.985 6.491 2.935 1.00 94.31 83 PRO A O 1
ATOM 666 N N . GLN A 1 84 ? -19.004 8.358 2.229 1.00 91.81 84 GLN A N 1
ATOM 667 C CA . GLN A 1 84 ? -19.860 8.509 3.422 1.00 91.81 84 GLN A CA 1
ATOM 668 C C . GLN A 1 84 ? -20.803 7.319 3.667 1.00 91.81 84 GLN A C 1
ATOM 670 O O . GLN A 1 84 ? -21.305 7.150 4.771 1.00 91.81 84 GLN A O 1
ATOM 675 N N . THR A 1 85 ? -21.046 6.498 2.646 1.00 95.31 85 THR A N 1
ATOM 676 C CA . THR A 1 85 ? -21.877 5.292 2.739 1.00 95.31 85 THR A CA 1
ATOM 677 C C . THR A 1 85 ? -21.165 4.113 3.403 1.00 95.31 85 THR A C 1
ATOM 679 O O . THR A 1 85 ? -21.814 3.111 3.670 1.00 95.31 85 THR A O 1
ATOM 682 N N . ILE A 1 86 ? -19.848 4.192 3.616 1.00 96.25 86 ILE A N 1
ATOM 683 C CA . I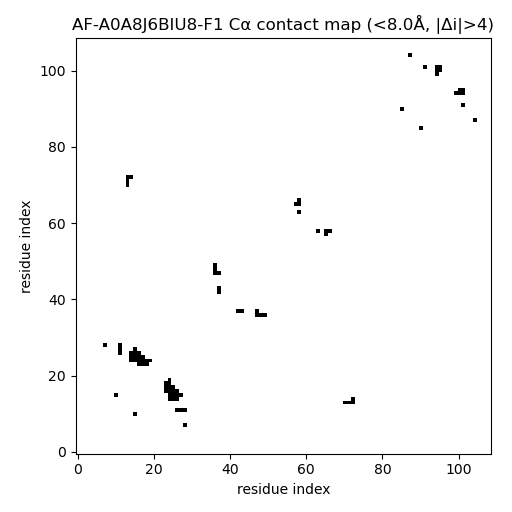LE A 1 86 ? -19.052 3.110 4.202 1.00 96.25 86 ILE A CA 1
ATOM 684 C C . ILE A 1 86 ? -19.011 3.263 5.720 1.00 96.25 86 ILE A C 1
ATOM 686 O O . ILE A 1 86 ? -18.612 4.306 6.242 1.00 96.25 86 ILE A O 1
ATOM 690 N N . THR A 1 87 ? -19.386 2.201 6.424 1.00 95.25 87 THR A N 1
ATOM 691 C CA . THR A 1 87 ? -19.421 2.159 7.888 1.00 95.25 87 THR A CA 1
ATOM 692 C C . THR A 1 87 ? -18.105 1.648 8.483 1.00 95.25 87 THR A C 1
ATOM 694 O O . THR A 1 87 ? -17.241 1.107 7.790 1.00 95.25 87 THR A O 1
ATOM 697 N N . GLU A 1 88 ? -17.939 1.800 9.801 1.00 95.06 88 GLU A N 1
ATOM 698 C CA . GLU A 1 88 ? -16.832 1.161 10.525 1.00 95.06 88 GLU A CA 1
ATOM 699 C C . GLU A 1 88 ? -16.852 -0.367 10.357 1.00 95.06 88 GLU A C 1
ATOM 701 O O . GLU A 1 88 ? -15.793 -0.971 10.184 1.00 95.06 88 GLU A O 1
ATOM 706 N N . GLU A 1 89 ? -18.035 -0.987 10.356 1.00 96.12 89 GLU A N 1
ATOM 707 C CA . GLU A 1 89 ? -18.184 -2.441 10.242 1.00 96.12 89 GLU A CA 1
ATOM 708 C C . GLU A 1 89 ? -17.728 -2.963 8.874 1.00 96.12 89 GLU A C 1
ATOM 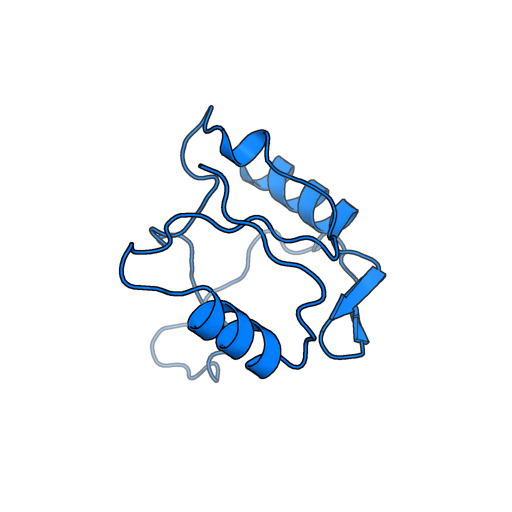710 O O . GLU A 1 89 ? -17.016 -3.968 8.793 1.00 96.12 89 GLU A O 1
ATOM 715 N N . ASP A 1 90 ? -18.034 -2.227 7.801 1.00 96.44 90 ASP A N 1
ATOM 716 C CA . ASP A 1 90 ? -17.559 -2.548 6.450 1.00 96.44 90 ASP A CA 1
ATOM 717 C C . ASP A 1 90 ? -16.026 -2.543 6.388 1.00 96.44 90 ASP A C 1
ATOM 719 O O . ASP A 1 90 ? -15.402 -3.445 5.823 1.00 96.44 90 ASP A O 1
ATOM 723 N N . LEU A 1 91 ? -15.392 -1.543 7.011 1.00 95.88 91 LEU A N 1
ATOM 724 C CA . LEU A 1 91 ? -13.934 -1.434 7.062 1.00 95.88 91 LEU A CA 1
ATOM 725 C C . LEU A 1 91 ? -13.321 -2.522 7.948 1.00 95.88 91 LEU A C 1
ATOM 727 O O . LEU A 1 91 ? -12.314 -3.122 7.571 1.00 95.88 91 LEU A O 1
ATOM 731 N N . ARG A 1 92 ? -13.924 -2.825 9.101 1.00 96.00 92 ARG A N 1
ATOM 732 C CA . ARG A 1 92 ? -13.482 -3.925 9.969 1.00 96.00 92 ARG A CA 1
ATOM 733 C C . ARG A 1 92 ? -13.521 -5.260 9.242 1.00 96.00 92 ARG A C 1
ATOM 735 O O . ARG A 1 92 ? -12.535 -6.002 9.287 1.00 96.00 92 ARG A O 1
ATOM 742 N N . THR A 1 93 ? -14.610 -5.526 8.530 1.00 96.75 93 THR A N 1
ATOM 743 C CA . THR A 1 93 ? -14.770 -6.717 7.694 1.00 96.75 93 THR A CA 1
ATOM 744 C C . THR A 1 93 ? -13.711 -6.756 6.595 1.00 96.75 93 THR A C 1
ATOM 746 O O . THR A 1 93 ? -13.013 -7.760 6.449 1.00 96.75 93 THR A O 1
ATOM 749 N N . LEU A 1 94 ? -13.505 -5.645 5.878 1.00 96.38 94 LEU A N 1
ATOM 750 C CA . LEU A 1 94 ? -12.494 -5.537 4.824 1.00 96.38 94 LEU A CA 1
ATOM 751 C C . LEU A 1 94 ? -11.092 -5.909 5.326 1.00 96.38 94 LEU A C 1
ATOM 753 O O . LEU A 1 94 ? -10.421 -6.733 4.708 1.00 96.38 94 LEU A O 1
ATOM 757 N N . PHE A 1 95 ? -10.646 -5.333 6.446 1.00 95.94 95 PHE A N 1
ATOM 758 C CA . PHE A 1 95 ? -9.318 -5.617 6.997 1.00 95.94 95 PHE A CA 1
ATOM 759 C C . PHE A 1 95 ? -9.208 -7.027 7.582 1.00 95.94 95 PHE A C 1
ATOM 761 O O . PHE A 1 95 ? -8.159 -7.658 7.439 1.00 95.94 95 PHE A O 1
ATOM 768 N N . THR A 1 96 ? -10.274 -7.556 8.180 1.00 95.31 96 THR A N 1
ATOM 769 C CA . THR A 1 96 ? -10.291 -8.934 8.693 1.00 95.31 96 THR A CA 1
ATOM 770 C C . THR A 1 96 ? -10.146 -9.951 7.558 1.00 95.31 96 THR A C 1
ATOM 772 O O . THR A 1 96 ? -9.354 -10.886 7.664 1.00 95.31 96 THR A O 1
ATOM 775 N N . ASN A 1 97 ? -10.787 -9.706 6.410 1.00 96.38 97 ASN A N 1
ATOM 776 C CA . ASN A 1 97 ? -10.678 -10.552 5.216 1.00 96.38 97 ASN A CA 1
ATOM 777 C C . ASN A 1 97 ? -9.266 -10.589 4.604 1.00 96.38 97 ASN A C 1
ATOM 779 O O . ASN A 1 97 ? -8.955 -11.495 3.835 1.00 96.38 97 ASN A O 1
ATOM 783 N N . THR A 1 98 ? -8.381 -9.651 4.960 1.00 94.25 98 THR A N 1
ATOM 784 C CA . THR A 1 98 ? -6.961 -9.705 4.561 1.00 94.25 98 THR A CA 1
ATOM 785 C C . THR A 1 98 ? -6.120 -10.667 5.413 1.00 94.25 98 THR A C 1
ATOM 787 O O . THR A 1 98 ? -4.923 -10.816 5.167 1.00 94.25 98 THR A O 1
ATOM 790 N N . GLY A 1 99 ? -6.723 -11.316 6.418 1.00 91.81 99 GLY A N 1
ATOM 791 C CA . GLY A 1 99 ? -6.035 -12.147 7.411 1.00 91.81 99 GLY A CA 1
ATOM 792 C C . GLY A 1 99 ? -5.504 -11.360 8.616 1.00 91.81 99 GLY A C 1
ATOM 793 O O . GLY A 1 99 ? -4.759 -11.907 9.429 1.00 91.81 99 GLY A O 1
ATOM 794 N N . GLY A 1 100 ? -5.853 -10.074 8.724 1.00 90.81 100 GLY A N 1
ATOM 795 C CA . GLY A 1 100 ? -5.518 -9.217 9.858 1.00 90.81 100 GLY A CA 1
ATOM 796 C C . GLY A 1 100 ? -6.583 -9.232 10.958 1.00 90.81 100 GLY A C 1
ATOM 797 O O . GLY A 1 100 ? -7.664 -9.792 10.810 1.00 90.81 100 GLY A O 1
ATOM 798 N N . THR A 1 101 ? -6.296 -8.560 12.072 1.00 94.75 101 THR A N 1
ATOM 799 C CA . THR A 1 101 ? -7.273 -8.305 13.143 1.00 94.75 101 THR A CA 1
ATOM 800 C C . THR A 1 101 ? -7.287 -6.816 13.465 1.00 94.75 101 THR A C 1
ATOM 802 O O . THR A 1 101 ? -6.244 -6.243 13.790 1.00 94.75 101 THR A O 1
ATOM 805 N N . VAL A 1 102 ? -8.458 -6.177 13.395 1.00 95.88 102 VAL A N 1
ATOM 806 C CA . VAL A 1 102 ? -8.602 -4.741 13.681 1.00 95.88 102 VAL A CA 1
ATOM 807 C C . VAL A 1 102 ? -8.681 -4.506 15.188 1.00 95.88 102 VAL A C 1
ATOM 809 O O . VAL A 1 102 ? -9.724 -4.701 15.808 1.00 95.88 102 VAL A O 1
ATOM 812 N N . LYS A 1 103 ? -7.566 -4.066 15.783 1.00 96.06 103 LYS A N 1
ATOM 813 C CA . LYS A 1 103 ? -7.462 -3.816 17.234 1.00 96.06 103 LYS A CA 1
ATOM 814 C C . LYS A 1 103 ? -8.104 -2.506 17.687 1.00 96.06 103 LYS A C 1
ATOM 816 O O . LYS A 1 103 ? -8.604 -2.42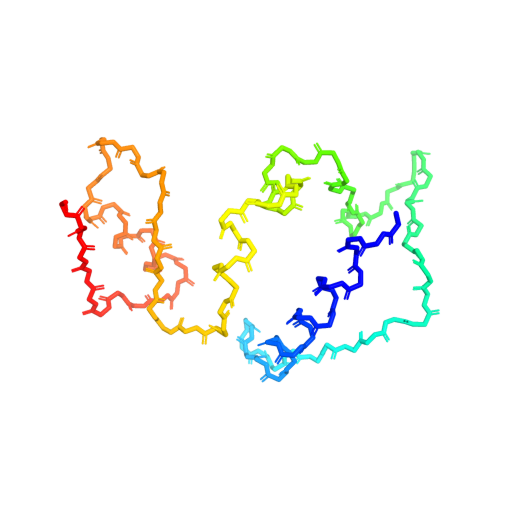7 18.801 1.00 96.06 103 LYS A O 1
ATOM 821 N N . ALA A 1 104 ? -8.060 -1.478 16.848 1.00 95.44 104 ALA A N 1
ATOM 822 C CA . ALA A 1 104 ? -8.612 -0.163 17.138 1.00 95.44 104 ALA A CA 1
ATOM 823 C C . ALA A 1 104 ? -9.034 0.513 15.834 1.00 95.44 104 ALA A C 1
ATOM 825 O O . ALA A 1 104 ? -8.466 0.241 14.775 1.00 95.44 104 ALA A O 1
ATOM 826 N N . PHE A 1 105 ? -10.016 1.400 15.931 1.00 95.38 105 PHE A N 1
ATOM 827 C CA . PHE A 1 105 ? -10.523 2.183 14.817 1.00 95.38 105 PHE A CA 1
ATOM 828 C C . PHE A 1 105 ? -10.913 3.574 15.321 1.00 95.38 105 PHE A C 1
ATOM 830 O O . PHE A 1 105 ? -11.365 3.718 16.457 1.00 95.38 105 PHE A O 1
ATOM 837 N N . LYS A 1 106 ? -10.699 4.600 14.495 1.00 93.56 106 LYS A N 1
ATOM 838 C CA . LYS A 1 106 ? -11.088 5.974 14.808 1.00 93.56 106 LYS A CA 1
ATOM 839 C C . LYS A 1 106 ? -11.318 6.762 13.523 1.00 93.56 106 LYS A C 1
ATOM 841 O O . LYS A 1 106 ? -10.381 6.953 12.751 1.00 93.56 106 LYS A O 1
ATOM 846 N N . PHE A 1 107 ? -12.533 7.273 13.340 1.00 89.81 107 PHE A N 1
ATOM 847 C CA . PHE A 1 107 ? -12.757 8.376 12.411 1.00 89.81 107 PHE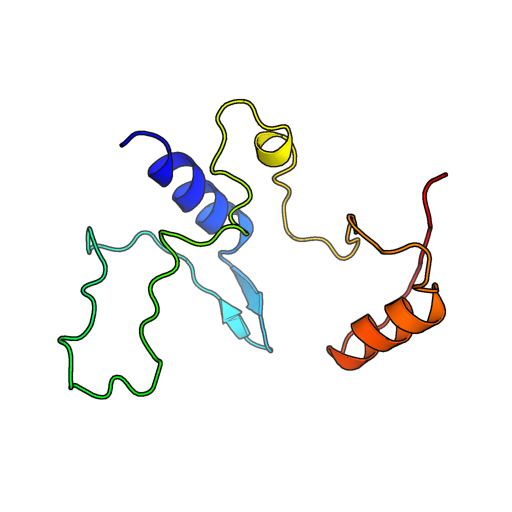 A CA 1
ATOM 848 C C . PHE A 1 107 ? -12.242 9.677 13.028 1.00 89.81 107 PHE A C 1
ATOM 850 O O . PHE A 1 107 ? -12.425 9.937 14.219 1.00 89.81 107 PHE A O 1
ATOM 857 N N . PHE A 1 108 ? -11.583 10.487 12.207 1.00 83.19 108 PHE A N 1
ATOM 858 C CA . PHE A 1 108 ? -11.270 11.865 12.552 1.00 83.19 108 PHE A CA 1
ATOM 859 C C . PHE A 1 108 ? -12.413 12.736 12.029 1.00 83.19 108 PHE A C 1
ATOM 861 O O . PHE A 1 108 ? -12.777 12.614 10.859 1.00 83.19 108 PHE A O 1
ATOM 868 N N . GLN A 1 109 ? -12.999 13.535 12.921 1.00 61.72 109 GLN A N 1
ATOM 869 C CA . GLN A 1 109 ? -13.964 14.579 12.579 1.00 61.72 109 GLN A CA 1
ATOM 870 C C . GLN A 1 109 ? -13.226 15.854 12.172 1.00 61.72 109 GLN A C 1
ATOM 872 O O . GLN A 1 109 ? -12.149 16.109 12.762 1.00 61.72 109 GLN A O 1
#

Organism: Eleutherodactylus coqui (NCBI:txid57060)

Foldseek 3Di:
DPQPVVVLVLCQVQQQQDDDPNDGDHRDDDPDPDDDDDDPPDCPVPPDDDCPPPPPDPRPDPPDCSVVVRDHDDPDDDDDPDDPPDDPVNVQVVQVVVVDHCPDDDDDD

Radius of gyration: 17.92 Å; Cα contacts (8 Å, |Δi|>4): 44; chains: 1; bounding box: 44×35×46 Å

pLDDT: mean 88.86, std 12.2, range [31.81, 98.12]

Mean predicted aligned error: 5.85 Å